Protein AF-A0A948B976-F1 (afdb_monomer_lite)

Foldseek 3Di:
DEAAQDPVSLVVVLVVLLVCLVPPQADEYELANHFAFQDADPVVRDTDRGSVVSVVVSQVSNCVSVVHDDSQQRYEYE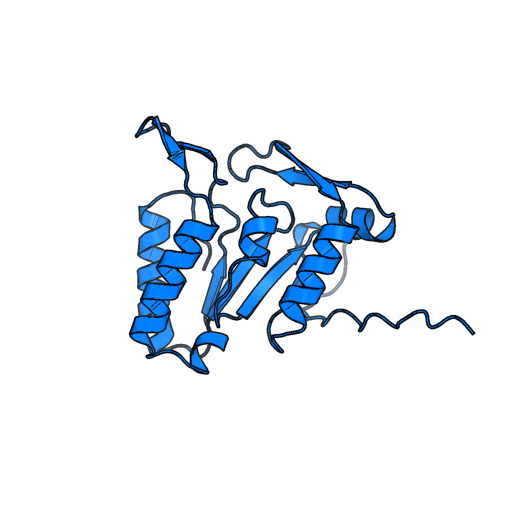YELLAPCLVVVLVDDGNYAYEYEYEPQLVVQLVVQHKDFRAGSVPRDGPDIDGSVVSVVSQLVSPVVDPRHAYWYDPVHDDPDDDDDDDDGDGDHPDPPDPPPDD

pLDDT: mean 83.33, std 20.55, range [31.66, 98.19]

Structure (mmCIF, N/CA/C/O backbone):
data_AF-A0A948B976-F1
#
_entry.id   AF-A0A948B976-F1
#
loop_
_atom_site.group_PDB
_atom_site.id
_atom_site.type_symbol
_atom_site.label_atom_id
_atom_site.label_alt_id
_atom_site.label_comp_id
_atom_site.label_asym_id
_atom_site.label_entity_id
_atom_site.label_seq_id
_atom_site.pdbx_PDB_ins_code
_atom_site.Cartn_x
_atom_site.Cartn_y
_atom_site.Cartn_z
_atom_site.occupancy
_atom_site.B_iso_or_equiv
_atom_site.auth_seq_id
_atom_site.auth_comp_id
_atom_site.auth_asym_id
_atom_site.auth_atom_id
_atom_site.pdbx_PDB_model_num
ATOM 1 N N . MET A 1 1 ? 12.956 0.028 3.223 1.00 93.88 1 MET A N 1
ATOM 2 C CA . MET A 1 1 ? 12.738 1.009 4.305 1.00 93.88 1 MET A CA 1
ATOM 3 C C . MET A 1 1 ? 11.330 0.803 4.827 1.00 93.88 1 MET A C 1
ATOM 5 O O . MET A 1 1 ? 10.423 0.729 4.011 1.00 93.88 1 MET A O 1
ATOM 9 N N . ILE A 1 2 ? 11.155 0.650 6.138 1.00 94.38 2 ILE A N 1
ATOM 10 C CA . ILE A 1 2 ? 9.832 0.492 6.760 1.00 94.38 2 ILE A CA 1
ATOM 11 C C . ILE A 1 2 ? 9.479 1.818 7.423 1.00 94.38 2 ILE A C 1
ATOM 13 O O . ILE A 1 2 ? 10.319 2.387 8.122 1.00 94.38 2 ILE A O 1
ATOM 17 N N . ILE A 1 3 ? 8.266 2.306 7.175 1.00 95.81 3 ILE A N 1
ATOM 18 C CA . ILE A 1 3 ? 7.754 3.534 7.777 1.00 95.81 3 ILE A CA 1
ATOM 19 C C . ILE A 1 3 ? 7.014 3.171 9.067 1.00 95.81 3 ILE A C 1
ATOM 21 O O . ILE A 1 3 ? 6.142 2.311 9.047 1.00 95.81 3 ILE A O 1
ATOM 25 N N . GLU A 1 4 ? 7.330 3.823 10.184 1.00 96.88 4 GLU A N 1
ATOM 26 C CA . GLU A 1 4 ? 6.532 3.733 11.413 1.00 96.88 4 GLU A CA 1
ATOM 27 C C . GLU A 1 4 ? 5.400 4.775 11.400 1.00 96.88 4 GLU A C 1
ATOM 29 O O . GLU A 1 4 ? 5.522 5.828 10.774 1.00 96.88 4 GLU A O 1
ATOM 34 N N . ASP A 1 5 ? 4.311 4.518 12.131 1.00 94.81 5 ASP A N 1
ATOM 35 C CA . ASP A 1 5 ? 3.109 5.372 12.182 1.00 94.81 5 ASP A CA 1
ATOM 36 C C . ASP A 1 5 ? 3.304 6.664 13.006 1.00 94.81 5 ASP A C 1
ATOM 38 O O . ASP A 1 5 ? 2.634 6.925 14.008 1.00 94.81 5 ASP A O 1
ATOM 42 N N . ASN A 1 6 ? 4.277 7.481 12.609 1.00 94.00 6 ASN A N 1
ATOM 43 C CA . ASN A 1 6 ? 4.519 8.817 13.137 1.00 94.00 6 ASN A CA 1
ATOM 44 C C . ASN A 1 6 ? 5.219 9.703 12.091 1.00 94.00 6 ASN A C 1
ATOM 46 O O . ASN A 1 6 ? 5.951 9.222 11.228 1.00 94.00 6 ASN A O 1
ATOM 50 N N . LEU A 1 7 ? 5.009 11.021 12.186 1.00 93.38 7 LEU A N 1
ATOM 51 C CA . LEU A 1 7 ? 5.520 11.979 11.197 1.00 93.38 7 LEU A CA 1
ATOM 52 C C . LEU A 1 7 ? 7.049 11.986 11.092 1.00 93.38 7 LEU A C 1
ATOM 54 O O . LEU A 1 7 ? 7.573 12.155 9.994 1.00 93.38 7 LEU A O 1
ATOM 58 N N . GLU A 1 8 ? 7.764 11.789 12.201 1.00 96.06 8 GLU A N 1
ATOM 59 C CA . GLU A 1 8 ? 9.228 11.759 12.200 1.00 96.06 8 GLU A CA 1
ATOM 60 C C . GLU A 1 8 ? 9.752 10.608 11.332 1.00 96.06 8 GLU A C 1
ATOM 62 O O . GLU A 1 8 ? 10.561 10.831 10.435 1.00 96.06 8 GLU A O 1
ATOM 67 N N . SER A 1 9 ? 9.221 9.397 11.515 1.00 97.19 9 SER A N 1
ATOM 68 C CA . SER A 1 9 ? 9.582 8.233 10.704 1.00 97.19 9 SER A CA 1
ATOM 69 C C . SER A 1 9 ? 9.197 8.401 9.234 1.00 97.19 9 SER A C 1
ATOM 71 O O . SER A 1 9 ? 9.994 8.071 8.353 1.00 97.19 9 SER A O 1
ATOM 73 N N . ILE A 1 10 ? 8.015 8.962 8.959 1.00 96.81 10 ILE A N 1
ATOM 74 C CA . ILE A 1 10 ? 7.538 9.236 7.597 1.00 96.81 10 ILE A CA 1
ATOM 75 C C . ILE A 1 10 ? 8.518 10.158 6.862 1.00 96.81 10 ILE A C 1
ATOM 77 O O . ILE A 1 10 ? 9.027 9.804 5.796 1.00 96.81 10 ILE A O 1
ATOM 81 N N . PHE A 1 11 ? 8.831 11.324 7.430 1.00 97.25 11 PHE A N 1
ATOM 82 C CA . PHE A 1 11 ? 9.677 12.307 6.752 1.00 97.25 11 PHE A CA 1
ATOM 83 C C . PHE A 1 11 ? 11.164 11.939 6.769 1.00 97.25 11 PHE A C 1
ATOM 85 O O . PHE A 1 11 ? 11.865 12.221 5.795 1.00 97.25 11 PHE A O 1
ATOM 92 N N . GLU A 1 12 ? 11.654 11.251 7.803 1.00 97.44 12 GLU A N 1
ATOM 93 C CA . GLU A 1 12 ? 13.023 10.727 7.795 1.00 97.44 12 GLU A CA 1
ATOM 94 C C . GLU A 1 12 ? 13.181 9.618 6.745 1.00 97.44 12 GLU A C 1
ATOM 96 O O . GLU A 1 12 ? 14.207 9.554 6.068 1.00 97.44 12 GLU A O 1
ATOM 101 N N . THR A 1 13 ? 12.158 8.783 6.531 1.00 97.62 13 THR A N 1
ATOM 102 C CA . THR A 1 13 ? 12.168 7.794 5.441 1.00 97.62 13 THR A CA 1
ATOM 103 C C . THR A 1 13 ? 12.153 8.472 4.076 1.00 97.62 13 THR A C 1
ATOM 105 O O . THR A 1 13 ? 12.915 8.068 3.201 1.00 97.62 13 THR A O 1
ATOM 108 N N . LEU A 1 14 ? 11.365 9.538 3.898 1.00 96.44 14 LEU A N 1
ATOM 109 C CA . LEU A 1 14 ? 11.365 10.315 2.655 1.00 96.44 14 LEU A CA 1
ATOM 110 C C . LEU A 1 14 ? 12.748 10.909 2.358 1.00 96.44 14 LEU A C 1
ATOM 112 O O . LEU A 1 14 ? 13.257 10.781 1.246 1.00 96.44 14 LEU A O 1
ATOM 116 N N . LYS A 1 15 ? 13.384 11.517 3.362 1.00 95.12 15 LYS A N 1
ATOM 117 C CA . LYS A 1 15 ? 14.745 12.053 3.251 1.00 95.12 15 LYS A CA 1
ATOM 118 C C . LYS A 1 15 ? 15.754 10.960 2.896 1.00 95.12 15 LYS A C 1
ATOM 120 O O . LYS A 1 15 ? 16.565 11.157 1.995 1.00 95.12 15 LYS A O 1
ATOM 125 N N . LYS A 1 16 ? 15.701 9.808 3.572 1.00 94.69 16 LYS A N 1
ATOM 126 C CA . LYS A 1 16 ? 16.574 8.661 3.273 1.00 94.69 16 LYS A CA 1
ATOM 127 C C . LYS A 1 16 ? 16.370 8.157 1.850 1.00 94.69 16 LYS A C 1
ATOM 129 O O . LYS A 1 16 ? 17.356 7.957 1.156 1.00 94.69 16 LYS A O 1
ATOM 134 N N . ALA A 1 17 ? 15.124 8.019 1.401 1.00 93.81 17 ALA A N 1
ATOM 135 C CA . ALA A 1 17 ? 14.797 7.627 0.033 1.00 93.81 17 ALA A CA 1
ATOM 136 C C . ALA A 1 17 ? 15.347 8.629 -0.996 1.00 93.81 17 ALA A C 1
ATOM 138 O O . ALA A 1 17 ? 15.964 8.225 -1.977 1.00 93.81 17 ALA A O 1
ATOM 139 N N . ALA A 1 18 ? 15.193 9.932 -0.746 1.00 90.75 18 ALA A N 1
ATOM 140 C CA . ALA A 1 18 ? 15.708 10.993 -1.611 1.00 90.75 18 ALA A CA 1
ATOM 141 C C . ALA A 1 18 ? 17.242 10.983 -1.740 1.00 90.75 18 ALA A C 1
ATOM 143 O O . ALA A 1 18 ? 17.769 11.258 -2.817 1.00 90.75 18 ALA A O 1
ATOM 144 N N . ILE A 1 19 ? 17.956 10.681 -0.651 1.00 89.88 19 ILE A N 1
ATOM 145 C CA . ILE A 1 19 ? 19.420 10.549 -0.657 1.00 89.88 19 ILE A CA 1
ATOM 146 C C . ILE A 1 19 ? 19.823 9.250 -1.358 1.00 89.88 19 ILE A C 1
ATOM 148 O O . ILE A 1 19 ? 20.625 9.294 -2.284 1.00 89.88 19 ILE A O 1
ATOM 152 N N . ALA A 1 20 ? 19.220 8.122 -0.974 1.00 88.25 20 ALA A N 1
ATOM 153 C CA . ALA A 1 20 ? 19.529 6.807 -1.526 1.00 88.25 20 ALA A CA 1
ATOM 154 C C . ALA A 1 20 ? 19.320 6.755 -3.042 1.00 88.25 20 ALA A C 1
ATOM 156 O O . ALA A 1 20 ? 20.149 6.195 -3.734 1.00 88.25 20 ALA A O 1
ATOM 157 N N . LEU A 1 21 ? 18.301 7.417 -3.597 1.00 83.00 21 LEU A N 1
ATOM 158 C CA . LEU A 1 21 ? 18.089 7.471 -5.052 1.00 83.00 21 LEU A CA 1
ATOM 159 C C . LEU A 1 21 ? 19.231 8.106 -5.857 1.00 83.00 21 LEU A C 1
ATOM 161 O O . LEU A 1 21 ? 19.257 7.971 -7.081 1.00 83.00 21 LEU A O 1
ATOM 165 N N . ARG A 1 22 ? 20.143 8.838 -5.208 1.00 74.50 22 ARG A N 1
ATOM 166 C CA . ARG A 1 22 ? 21.349 9.363 -5.861 1.00 74.50 22 ARG A CA 1
ATOM 167 C C . ARG A 1 22 ? 22.438 8.305 -6.007 1.00 74.50 22 ARG A C 1
ATOM 169 O O . ARG A 1 22 ? 23.189 8.371 -6.977 1.00 74.50 22 ARG A O 1
ATOM 176 N N . ASP A 1 23 ? 22.489 7.366 -5.066 1.00 73.62 23 ASP A N 1
ATOM 177 C CA . ASP A 1 23 ? 23.618 6.457 -4.859 1.00 73.62 23 ASP A CA 1
ATOM 178 C C . ASP A 1 23 ? 23.257 4.984 -5.133 1.00 73.62 23 ASP A C 1
ATOM 180 O O . ASP A 1 23 ? 24.122 4.189 -5.492 1.00 73.62 23 ASP A O 1
ATOM 184 N N . GLU A 1 24 ? 21.986 4.612 -4.972 1.00 68.62 24 GLU A N 1
ATOM 185 C CA . GLU A 1 24 ? 21.455 3.256 -5.097 1.00 68.62 24 GLU A CA 1
ATOM 186 C C . GLU A 1 24 ? 20.633 3.087 -6.376 1.00 68.62 24 GLU A C 1
ATOM 188 O O . GLU A 1 24 ? 19.814 3.934 -6.743 1.00 68.62 24 GLU A O 1
ATOM 193 N N . ASP A 1 25 ? 20.786 1.924 -7.013 1.00 74.00 25 ASP A N 1
ATOM 194 C CA . ASP A 1 25 ? 20.046 1.594 -8.230 1.00 74.00 25 ASP A CA 1
ATOM 195 C C . ASP A 1 25 ? 18.565 1.310 -7.967 1.00 74.00 25 ASP A C 1
ATOM 197 O O . ASP A 1 25 ? 17.766 1.490 -8.880 1.00 74.00 25 ASP A O 1
ATOM 201 N N . ARG A 1 26 ? 18.172 0.862 -6.763 1.00 87.25 26 ARG A N 1
ATOM 202 C CA . ARG A 1 26 ? 16.777 0.543 -6.407 1.00 87.25 26 ARG A CA 1
ATOM 203 C C . ARG A 1 26 ? 16.506 0.742 -4.924 1.00 87.25 26 ARG A C 1
ATOM 205 O O . ARG A 1 26 ? 17.284 0.292 -4.094 1.00 87.25 26 ARG A O 1
ATOM 212 N N . ILE A 1 27 ? 15.339 1.296 -4.598 1.00 92.44 27 ILE A N 1
ATOM 213 C CA . ILE A 1 27 ? 14.868 1.448 -3.215 1.00 92.44 27 ILE A CA 1
ATOM 214 C C . ILE A 1 27 ? 13.493 0.807 -3.029 1.00 92.44 27 ILE A C 1
ATOM 216 O O . ILE A 1 27 ? 12.692 0.729 -3.955 1.00 92.44 27 ILE A O 1
ATOM 220 N N . SER A 1 28 ? 13.195 0.344 -1.815 1.00 94.81 28 SER A N 1
ATOM 221 C CA . SER A 1 28 ? 11.875 -0.190 -1.448 1.00 94.81 28 SER A CA 1
ATOM 222 C C . SER A 1 28 ? 11.339 0.497 -0.199 1.00 94.81 28 SER A C 1
ATOM 224 O O . SER A 1 28 ? 12.085 0.676 0.768 1.00 94.81 28 SER A O 1
ATOM 226 N N . ILE A 1 29 ? 10.059 0.858 -0.199 1.00 97.19 29 ILE A N 1
ATOM 227 C CA . ILE A 1 29 ? 9.394 1.611 0.867 1.00 97.19 29 ILE A CA 1
ATOM 228 C C . ILE A 1 29 ? 8.103 0.889 1.252 1.00 97.19 29 ILE A C 1
ATOM 230 O O . ILE A 1 29 ? 7.238 0.672 0.410 1.00 97.19 29 ILE A O 1
ATOM 234 N N . ASP A 1 30 ? 7.983 0.512 2.518 1.00 97.75 30 ASP A N 1
ATOM 235 C CA . ASP A 1 30 ? 6.835 -0.217 3.052 1.00 97.75 30 ASP A CA 1
ATOM 236 C C . ASP A 1 30 ? 5.935 0.711 3.877 1.00 97.75 30 ASP A C 1
ATOM 238 O O . ASP A 1 30 ? 6.374 1.300 4.870 1.00 97.75 30 ASP A O 1
ATOM 242 N N . PHE A 1 31 ? 4.680 0.829 3.438 1.00 98.06 31 PHE A N 1
ATOM 243 C CA . PHE A 1 31 ? 3.644 1.678 4.028 1.00 98.06 31 PHE A CA 1
ATOM 244 C C . PHE A 1 31 ? 2.715 0.911 4.984 1.00 98.06 31 PHE A C 1
ATOM 246 O O . PHE A 1 31 ? 1.824 1.511 5.578 1.00 98.06 31 PHE A O 1
ATOM 253 N N . SER A 1 32 ? 2.915 -0.397 5.171 1.00 97.50 32 SER A N 1
ATOM 254 C CA . SER A 1 32 ? 1.954 -1.301 5.829 1.00 97.50 32 SER A CA 1
ATOM 255 C C . SER A 1 32 ? 1.689 -1.024 7.307 1.00 97.50 32 SER A C 1
ATOM 257 O O . SER A 1 32 ? 0.722 -1.548 7.853 1.00 97.50 32 SER A O 1
ATOM 259 N N . LYS A 1 33 ? 2.549 -0.252 7.977 1.00 96.88 33 LYS A N 1
ATOM 260 C CA . LYS A 1 33 ? 2.355 0.128 9.382 1.00 96.88 33 LYS A CA 1
ATOM 261 C C . LYS A 1 33 ? 1.579 1.428 9.559 1.00 96.88 33 LYS A C 1
ATOM 263 O O . LYS A 1 33 ? 1.190 1.729 10.684 1.00 96.88 33 LYS A O 1
ATOM 268 N N . LEU A 1 34 ? 1.407 2.216 8.499 1.00 96.75 34 LEU A N 1
ATOM 269 C CA . LEU A 1 34 ? 0.694 3.482 8.599 1.00 96.75 34 LEU A CA 1
ATOM 270 C C . LEU A 1 34 ? -0.767 3.230 8.927 1.00 96.75 34 LEU A C 1
ATOM 272 O O . LEU A 1 34 ? -1.373 2.306 8.407 1.00 96.75 34 LEU A O 1
ATOM 276 N N . ARG A 1 35 ? -1.344 4.062 9.787 1.00 95.94 35 ARG A N 1
ATOM 277 C CA . ARG A 1 35 ? -2.764 3.940 10.114 1.00 95.94 35 ARG A CA 1
ATOM 278 C C . ARG A 1 35 ? -3.654 4.132 8.883 1.00 95.94 35 ARG A C 1
ATOM 280 O O . ARG A 1 35 ? -3.319 4.953 8.020 1.00 95.94 35 ARG A O 1
ATOM 287 N N . PRO A 1 36 ? -4.811 3.456 8.830 1.00 95.56 36 PRO A N 1
ATOM 288 C CA . PRO A 1 36 ? -5.717 3.569 7.704 1.00 95.56 36 PRO A CA 1
ATOM 289 C C . PRO A 1 36 ? -6.417 4.926 7.669 1.00 95.56 36 PRO A C 1
ATOM 291 O O . PRO A 1 36 ? -6.479 5.672 8.657 1.00 95.56 36 PRO A O 1
ATOM 294 N N . ARG A 1 37 ? -6.989 5.245 6.512 1.00 92.62 37 ARG A N 1
ATOM 295 C CA . ARG A 1 37 ? -7.791 6.452 6.336 1.00 92.62 37 ARG A CA 1
ATOM 296 C C . ARG A 1 37 ? -8.993 6.446 7.284 1.00 92.62 37 ARG A C 1
ATOM 298 O O . ARG A 1 37 ? -9.691 5.449 7.433 1.00 92.62 37 ARG A O 1
ATOM 305 N N . GLY A 1 38 ? -9.261 7.591 7.908 1.00 87.56 38 GLY A N 1
ATOM 306 C CA . GLY A 1 38 ? -10.366 7.753 8.855 1.00 87.56 38 GLY A CA 1
ATOM 307 C C . GLY A 1 38 ? -10.030 7.410 10.309 1.00 87.56 38 GLY A C 1
ATOM 308 O O . GLY A 1 38 ? -10.798 7.807 11.184 1.00 87.56 38 GLY A O 1
ATOM 309 N N . ASP A 1 39 ? -8.888 6.770 10.593 1.00 86.94 39 ASP A N 1
ATOM 310 C CA . ASP A 1 39 ? -8.448 6.525 11.974 1.00 86.94 39 ASP A CA 1
ATOM 311 C C . ASP A 1 39 ? -8.200 7.845 12.727 1.00 86.94 39 ASP A C 1
ATOM 313 O O . ASP A 1 39 ? -7.688 8.817 12.167 1.00 86.94 39 ASP A O 1
ATOM 317 N N . ILE A 1 40 ? -8.552 7.912 14.010 1.00 84.56 40 ILE A N 1
ATOM 318 C CA . ILE A 1 40 ? -8.485 9.158 14.779 1.00 84.56 40 ILE A CA 1
ATOM 319 C C . ILE A 1 40 ? -7.056 9.420 15.263 1.00 84.56 40 ILE A C 1
ATOM 321 O O . ILE A 1 40 ? -6.440 8.638 15.995 1.00 84.56 40 ILE A O 1
ATOM 325 N N . ILE A 1 41 ? -6.526 10.592 14.908 1.00 81.56 41 ILE A N 1
ATOM 326 C CA . ILE A 1 41 ? -5.246 11.071 15.424 1.00 81.56 41 ILE A CA 1
ATOM 327 C C . ILE A 1 41 ? -5.485 11.767 16.764 1.00 81.56 41 ILE A C 1
ATOM 329 O O . ILE A 1 41 ? -5.969 12.896 16.809 1.00 81.56 41 ILE A O 1
ATOM 333 N N . SER A 1 42 ? -5.108 11.107 17.860 1.00 79.75 42 SER A N 1
ATOM 334 C CA . SER A 1 42 ? -5.364 11.563 19.235 1.00 79.75 42 SER A CA 1
ATOM 335 C C . SER A 1 42 ? -4.858 12.978 19.543 1.00 79.75 42 SER A C 1
ATOM 337 O O . SER A 1 42 ? -5.506 13.703 20.294 1.00 79.75 42 SER A O 1
ATOM 339 N N . SER A 1 43 ? -3.734 13.394 18.952 1.00 75.88 43 SER A N 1
ATOM 340 C CA . SER A 1 43 ? -3.121 14.708 19.196 1.00 75.88 43 SER A CA 1
ATOM 341 C C . SER A 1 43 ? -3.867 15.876 18.549 1.00 75.88 43 SER A C 1
ATOM 343 O O . SER A 1 43 ? -3.854 16.977 19.093 1.00 75.88 43 SER A O 1
ATOM 345 N N . VAL A 1 44 ? -4.514 15.655 17.401 1.00 80.75 44 VAL A N 1
ATOM 346 C CA . VAL A 1 44 ? -5.195 16.709 16.623 1.00 80.75 44 VAL A CA 1
ATOM 347 C C . VAL A 1 44 ? -6.704 16.497 16.502 1.00 80.75 44 VAL A C 1
ATOM 349 O O . VAL A 1 44 ? -7.385 17.358 15.952 1.00 80.75 44 VAL A O 1
ATOM 352 N N . GLN A 1 45 ? -7.220 15.369 17.003 1.00 84.94 45 GLN A N 1
ATOM 353 C CA . GLN A 1 45 ? -8.634 14.973 16.969 1.00 84.94 45 GLN A CA 1
ATOM 354 C C . GLN A 1 45 ? -9.241 15.047 15.558 1.00 84.94 45 GLN A C 1
ATOM 356 O O . GLN A 1 45 ? -10.386 15.451 15.363 1.00 84.94 45 GLN A O 1
ATOM 361 N N . LYS A 1 46 ? -8.444 14.676 14.551 1.00 82.44 46 LYS A N 1
ATOM 362 C CA . LYS A 1 46 ? -8.834 14.653 13.137 1.00 82.44 46 LYS A CA 1
ATOM 363 C C . LYS A 1 46 ? -8.615 13.264 12.539 1.00 82.44 46 LYS A C 1
ATOM 365 O O . LYS A 1 46 ? -7.705 12.561 12.989 1.00 82.44 46 LYS A O 1
ATOM 370 N N . PRO A 1 47 ? -9.414 12.887 11.526 1.00 83.75 47 PRO A N 1
ATOM 371 C CA . PRO A 1 47 ? -9.222 11.637 10.811 1.00 83.75 47 PRO A CA 1
ATOM 372 C C . PRO A 1 47 ? -7.907 11.658 10.030 1.00 83.75 47 PRO A C 1
ATOM 374 O O . PRO A 1 47 ? -7.560 12.641 9.363 1.00 83.75 47 PRO A O 1
ATOM 377 N N . ALA A 1 48 ? -7.187 10.548 10.104 1.00 88.88 48 ALA A N 1
ATOM 378 C CA . ALA A 1 48 ? -6.003 10.287 9.317 1.00 88.88 48 ALA A CA 1
ATOM 379 C C . ALA A 1 48 ? -6.352 10.198 7.832 1.00 88.88 48 ALA A C 1
ATOM 381 O O . ALA A 1 48 ? -7.449 9.785 7.449 1.00 88.88 48 ALA A O 1
ATOM 382 N N . GLN A 1 49 ? -5.398 10.586 6.992 1.00 90.19 49 GLN A N 1
ATOM 383 C CA . GLN A 1 49 ? -5.558 10.537 5.539 1.00 90.19 49 GLN A CA 1
ATOM 384 C C . GLN A 1 49 ? -5.217 9.158 4.948 1.00 90.19 49 GLN A C 1
ATOM 386 O O . GLN A 1 49 ? -5.506 8.925 3.781 1.00 90.19 49 GLN A O 1
ATOM 391 N N . GLY A 1 50 ? -4.663 8.245 5.754 1.00 93.69 50 GLY A N 1
ATOM 392 C CA . GLY A 1 50 ? -4.308 6.888 5.338 1.00 93.69 50 GLY A CA 1
ATOM 393 C C . GLY A 1 50 ? -2.927 6.771 4.697 1.00 93.69 50 GLY A C 1
ATOM 394 O O . GLY A 1 50 ? -2.224 7.764 4.480 1.00 93.69 50 GLY A O 1
ATOM 395 N N . ALA A 1 51 ? -2.545 5.539 4.376 1.00 96.12 51 ALA A N 1
ATOM 396 C CA . ALA A 1 51 ? -1.262 5.201 3.769 1.00 96.12 51 ALA A CA 1
ATOM 397 C C . ALA A 1 51 ? -1.090 5.833 2.376 1.00 96.12 51 ALA A C 1
ATOM 399 O O . ALA A 1 51 ? -0.004 6.303 2.031 1.00 96.12 51 ALA A O 1
ATOM 400 N N . VAL A 1 52 ? -2.170 5.897 1.587 1.00 96.31 52 VAL A N 1
ATOM 401 C CA . VAL A 1 52 ? -2.132 6.387 0.197 1.00 96.31 52 VAL A CA 1
ATOM 402 C C . VAL A 1 52 ? -1.822 7.881 0.117 1.00 96.31 52 VAL A C 1
ATOM 404 O O . VAL A 1 52 ? -1.091 8.301 -0.776 1.00 96.31 52 VAL A O 1
ATOM 407 N N . ALA A 1 53 ? -2.274 8.683 1.083 1.00 95.81 53 ALA A N 1
ATOM 408 C CA . ALA A 1 53 ? -1.945 10.107 1.126 1.00 95.81 53 ALA A CA 1
ATOM 409 C C . ALA A 1 53 ? -0.436 10.350 1.304 1.00 95.81 53 ALA A C 1
ATOM 411 O O . ALA A 1 53 ? 0.144 11.232 0.671 1.00 95.81 53 ALA A O 1
ATOM 412 N N . PHE A 1 54 ? 0.232 9.543 2.134 1.00 96.62 54 PHE A N 1
ATOM 413 C CA . PHE A 1 54 ? 1.686 9.618 2.271 1.00 96.62 54 PHE A CA 1
ATOM 414 C C . PHE A 1 54 ? 2.402 9.035 1.060 1.00 96.62 54 PHE A C 1
ATOM 416 O O . PHE A 1 54 ? 3.419 9.586 0.643 1.00 96.62 54 PHE A O 1
ATOM 423 N N . TYR A 1 55 ? 1.861 7.981 0.449 1.00 96.94 55 TYR A N 1
ATOM 424 C CA . TYR A 1 55 ? 2.379 7.496 -0.823 1.00 96.94 55 TYR A CA 1
ATOM 425 C C . TYR A 1 55 ? 2.347 8.604 -1.891 1.00 96.94 55 TYR A C 1
ATOM 427 O O . TYR A 1 55 ? 3.350 8.834 -2.563 1.00 96.94 55 TYR A O 1
ATOM 435 N N . GLU A 1 56 ? 1.269 9.379 -1.986 1.00 96.50 56 GLU A N 1
ATOM 436 C CA . GLU A 1 56 ? 1.190 10.505 -2.916 1.00 96.50 56 GLU A CA 1
ATOM 437 C C . GLU A 1 56 ? 2.272 11.568 -2.665 1.00 96.50 56 GLU A C 1
ATOM 439 O O . GLU A 1 56 ? 2.916 12.024 -3.613 1.00 96.50 56 GLU A O 1
ATOM 444 N N . ILE A 1 57 ? 2.540 11.911 -1.400 1.00 96.69 57 ILE A N 1
ATOM 445 C CA . ILE A 1 57 ? 3.626 12.835 -1.030 1.00 96.69 57 ILE A CA 1
ATOM 446 C C . ILE A 1 57 ? 4.985 12.291 -1.491 1.00 96.69 57 ILE A C 1
ATOM 448 O O . ILE A 1 57 ? 5.781 13.026 -2.080 1.00 96.69 57 ILE A O 1
ATOM 452 N N . PHE A 1 58 ? 5.253 11.005 -1.247 1.00 96.44 58 PHE A N 1
ATOM 453 C CA . PHE A 1 58 ? 6.489 10.353 -1.681 1.00 96.44 58 PHE A CA 1
ATOM 454 C C . PHE A 1 58 ? 6.611 10.335 -3.202 1.00 96.44 58 PHE A C 1
ATOM 456 O O . PHE A 1 58 ? 7.678 10.645 -3.725 1.00 96.44 58 PHE A O 1
ATOM 463 N N . ASN A 1 59 ? 5.525 10.014 -3.906 1.00 94.94 59 ASN A N 1
ATOM 464 C CA . ASN A 1 59 ? 5.484 10.013 -5.360 1.00 94.94 59 ASN A CA 1
ATOM 465 C C . ASN A 1 59 ? 5.875 11.391 -5.906 1.00 94.94 59 ASN A C 1
ATOM 467 O O . ASN A 1 59 ? 6.864 11.505 -6.618 1.00 94.94 59 ASN A O 1
ATOM 471 N N . GLN A 1 60 ? 5.197 12.457 -5.476 1.00 94.44 60 GLN A N 1
ATOM 472 C CA . GLN A 1 60 ? 5.492 13.814 -5.945 1.00 94.44 60 GLN A CA 1
ATOM 473 C C . GLN A 1 60 ? 6.936 14.246 -5.644 1.00 94.44 60 GLN A C 1
ATOM 475 O O . GLN A 1 60 ? 7.626 14.774 -6.519 1.00 94.44 60 GLN A O 1
ATOM 480 N N . ALA A 1 61 ? 7.410 14.008 -4.419 1.00 94.00 61 ALA A N 1
ATOM 481 C CA . ALA A 1 61 ? 8.739 14.431 -3.995 1.00 94.00 61 ALA A CA 1
ATOM 482 C C . ALA A 1 61 ? 9.857 13.681 -4.737 1.00 94.00 61 ALA A C 1
ATOM 484 O O . ALA A 1 61 ? 10.776 14.307 -5.266 1.00 94.00 61 ALA A O 1
ATOM 485 N N . LEU A 1 62 ? 9.787 12.349 -4.793 1.00 93.00 62 LEU A N 1
ATOM 486 C CA . LEU A 1 62 ? 10.843 11.537 -5.396 1.00 93.00 62 LEU A CA 1
ATOM 487 C C . LEU A 1 62 ? 10.834 11.652 -6.924 1.00 93.00 62 LEU A C 1
ATOM 489 O O . LEU A 1 62 ? 11.903 11.818 -7.508 1.00 93.00 62 LEU A O 1
AT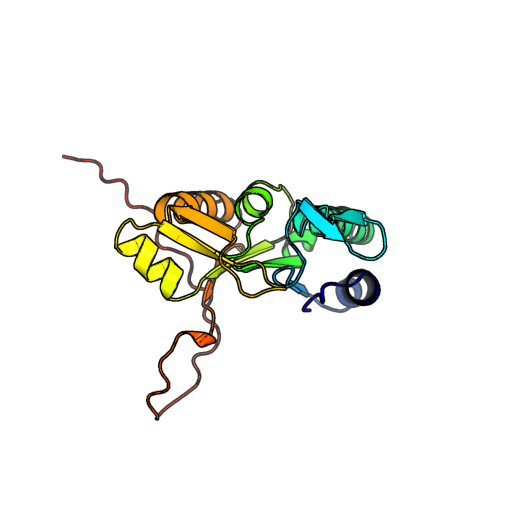OM 493 N N . SER A 1 63 ? 9.658 11.673 -7.564 1.00 91.19 63 SER A N 1
ATOM 494 C CA . SER A 1 63 ? 9.532 11.933 -9.005 1.00 91.19 63 SER A CA 1
ATOM 495 C C . SER A 1 63 ? 10.133 13.281 -9.398 1.00 91.19 63 SER A C 1
ATOM 497 O O . SER A 1 63 ? 10.872 13.366 -10.381 1.00 91.19 63 SER A O 1
ATOM 499 N N . GLY A 1 64 ? 9.884 14.328 -8.602 1.00 89.38 64 GLY A N 1
ATOM 500 C CA . GLY A 1 64 ? 10.462 15.655 -8.818 1.00 89.38 64 GLY A CA 1
ATOM 501 C C . GLY A 1 64 ? 11.991 15.683 -8.715 1.00 89.38 64 GLY A C 1
ATOM 502 O O . GLY A 1 64 ? 12.637 16.431 -9.445 1.00 89.38 64 GLY A O 1
ATOM 503 N N . LEU A 1 65 ? 12.585 14.844 -7.859 1.00 87.25 65 LEU A N 1
ATOM 504 C CA . LEU A 1 65 ? 14.041 14.752 -7.703 1.00 87.25 65 LEU A CA 1
ATOM 505 C C . LEU A 1 65 ? 14.730 14.057 -8.879 1.00 87.25 65 LEU A C 1
ATOM 507 O O . LEU A 1 65 ? 15.820 14.470 -9.272 1.00 87.25 65 LEU A O 1
ATOM 511 N N . ILE A 1 66 ? 14.119 13.007 -9.429 1.00 83.25 66 ILE A N 1
ATOM 512 C CA . ILE A 1 66 ? 14.708 12.222 -10.526 1.00 83.25 66 ILE A CA 1
ATOM 513 C C . ILE A 1 66 ? 14.293 12.714 -11.917 1.00 83.25 66 ILE A C 1
ATOM 515 O O . ILE A 1 66 ? 14.810 12.209 -12.912 1.00 83.25 66 ILE A O 1
ATOM 519 N N . GLY A 1 67 ? 13.401 13.709 -11.989 1.00 73.69 67 GLY A N 1
ATOM 520 C CA . GLY A 1 67 ? 12.902 14.282 -13.242 1.00 73.69 67 GLY A CA 1
ATOM 521 C C . GLY A 1 67 ? 11.869 13.409 -13.965 1.00 73.69 67 GLY A C 1
ATOM 522 O O . GLY A 1 67 ? 11.640 13.608 -15.156 1.00 73.69 67 GLY A O 1
ATOM 523 N N . GLY A 1 68 ? 11.254 12.457 -13.256 1.00 70.56 68 GLY A N 1
ATOM 524 C CA . GLY A 1 68 ? 10.324 11.466 -13.804 1.00 70.56 68 GLY A CA 1
ATOM 525 C C . GLY A 1 68 ? 10.965 10.418 -14.729 1.00 70.56 68 GLY A C 1
ATOM 526 O O . GLY A 1 68 ? 12.173 10.406 -14.968 1.00 70.56 68 GLY A O 1
ATOM 527 N N . GLY A 1 69 ? 10.146 9.513 -15.271 1.00 71.12 69 GLY A N 1
ATOM 528 C CA . GLY A 1 69 ? 10.552 8.583 -16.331 1.00 71.12 69 GLY A CA 1
ATOM 529 C C . GLY A 1 69 ? 10.999 7.208 -15.826 1.00 71.12 69 GLY A C 1
ATOM 530 O O . GLY A 1 69 ? 10.556 6.729 -14.790 1.00 71.12 69 GLY A O 1
ATOM 531 N N . THR A 1 70 ? 11.868 6.517 -16.569 1.00 72.44 70 THR A N 1
ATOM 532 C CA . THR A 1 70 ? 12.166 5.087 -16.328 1.00 72.44 70 THR A CA 1
ATOM 533 C C . THR A 1 70 ? 12.799 4.789 -14.969 1.00 72.44 70 THR A C 1
ATOM 535 O O . THR A 1 70 ? 12.599 3.694 -14.450 1.00 72.44 70 THR A O 1
ATOM 538 N N . LYS A 1 71 ? 13.498 5.756 -14.357 1.00 79.06 71 LYS A N 1
ATOM 539 C CA . LYS A 1 71 ? 14.076 5.615 -13.009 1.00 79.06 71 LYS A CA 1
ATOM 540 C C . LYS A 1 71 ? 13.022 5.481 -11.906 1.00 79.06 71 LYS A C 1
ATOM 542 O O . LYS A 1 71 ? 13.337 4.962 -10.844 1.00 79.06 71 LYS A O 1
ATOM 547 N N . GLU A 1 72 ? 11.778 5.894 -12.145 1.00 83.31 72 GLU A N 1
ATOM 548 C CA . GLU A 1 72 ? 10.681 5.732 -11.180 1.00 83.31 72 GLU A CA 1
ATOM 549 C C . GLU A 1 72 ? 10.391 4.254 -10.884 1.00 83.31 72 GLU A C 1
ATOM 551 O O . GLU A 1 72 ? 10.051 3.914 -9.753 1.00 83.31 72 GLU A O 1
ATOM 556 N N . LYS A 1 73 ? 10.640 3.355 -11.848 1.00 80.62 73 LYS A N 1
ATOM 557 C CA . LYS A 1 73 ? 10.472 1.901 -11.677 1.00 80.62 73 LYS A CA 1
ATOM 558 C C . LYS A 1 73 ? 11.427 1.299 -10.640 1.00 80.62 73 LYS A C 1
ATOM 560 O O . LYS A 1 73 ? 11.121 0.277 -10.029 1.00 80.62 73 LYS A O 1
ATOM 565 N N . ASN A 1 74 ? 12.547 1.970 -10.376 1.00 87.12 74 ASN A N 1
ATOM 566 C CA . ASN A 1 74 ? 13.507 1.557 -9.357 1.00 87.12 74 ASN A CA 1
ATOM 567 C C . ASN A 1 74 ? 13.020 1.836 -7.930 1.00 87.12 74 ASN A C 1
ATOM 569 O O . ASN A 1 74 ? 13.601 1.329 -6.969 1.00 87.12 74 ASN A O 1
ATOM 573 N N . ILE A 1 75 ? 11.951 2.621 -7.780 1.00 93.12 75 ILE A N 1
ATOM 574 C CA . ILE A 1 75 ? 11.280 2.839 -6.506 1.00 93.12 75 ILE A CA 1
ATOM 575 C C . ILE A 1 75 ? 10.175 1.801 -6.391 1.00 93.12 75 ILE A C 1
ATOM 577 O O . ILE A 1 75 ? 9.236 1.778 -7.179 1.00 93.12 75 ILE A O 1
ATOM 581 N N . THR A 1 76 ? 10.292 0.932 -5.398 1.00 94.81 76 THR A N 1
ATOM 582 C CA . THR A 1 76 ? 9.269 -0.053 -5.061 1.00 94.81 76 THR A CA 1
ATOM 583 C C . THR A 1 76 ? 8.482 0.410 -3.844 1.00 94.81 76 THR A C 1
ATOM 585 O O . THR A 1 76 ? 9.070 0.787 -2.831 1.00 94.81 76 THR A O 1
ATOM 588 N N . VAL A 1 77 ? 7.158 0.343 -3.914 1.00 96.50 77 VAL A N 1
ATOM 589 C CA . VAL A 1 77 ? 6.271 0.566 -2.770 1.00 96.50 77 VAL A CA 1
ATOM 590 C C . VAL A 1 77 ? 5.572 -0.720 -2.377 1.00 96.50 77 VAL A C 1
ATOM 592 O O . VAL A 1 77 ? 5.205 -1.520 -3.238 1.00 96.50 77 VAL A O 1
ATOM 595 N N . ILE A 1 78 ? 5.411 -0.923 -1.074 1.00 97.56 78 ILE A N 1
ATOM 596 C CA . ILE A 1 78 ? 4.875 -2.155 -0.505 1.00 97.56 78 ILE A CA 1
ATOM 597 C C . ILE A 1 78 ? 3.690 -1.829 0.399 1.00 97.56 78 ILE A C 1
ATOM 599 O O . ILE A 1 78 ? 3.749 -0.880 1.188 1.00 97.56 78 ILE A O 1
ATOM 603 N N . LEU A 1 79 ? 2.631 -2.631 0.280 1.00 97.81 79 LEU A N 1
ATOM 604 C CA . LEU A 1 79 ? 1.518 -2.661 1.223 1.00 97.81 79 LEU A CA 1
ATOM 605 C C . LEU A 1 79 ? 1.063 -4.107 1.463 1.00 97.81 79 LEU A C 1
ATOM 607 O O . LEU A 1 79 ? 0.930 -4.888 0.516 1.00 97.81 79 LEU A O 1
ATOM 611 N N . LYS A 1 80 ? 0.784 -4.458 2.718 1.00 97.88 80 LYS A N 1
ATOM 612 C CA . LYS A 1 80 ? 0.146 -5.729 3.077 1.00 97.88 80 LYS A CA 1
ATOM 613 C C . LYS A 1 80 ? -1.285 -5.805 2.553 1.00 97.88 80 LYS A C 1
ATOM 615 O O . LYS A 1 80 ? -2.053 -4.850 2.643 1.00 97.88 80 LYS A O 1
ATOM 620 N N . VAL A 1 81 ? -1.674 -6.980 2.064 1.00 98.00 81 VAL A N 1
ATOM 621 C CA . VAL A 1 81 ? -2.996 -7.231 1.469 1.00 98.00 81 VAL A CA 1
ATOM 622 C C . VAL A 1 81 ? -4.151 -7.048 2.457 1.00 98.00 81 VAL A C 1
ATOM 624 O O . VAL A 1 81 ? -5.261 -6.706 2.058 1.00 98.00 81 VAL A O 1
ATOM 627 N N . ASN A 1 82 ? -3.898 -7.257 3.750 1.00 97.38 82 ASN A N 1
ATOM 628 C CA . ASN A 1 82 ? -4.860 -7.058 4.835 1.00 97.38 82 ASN A CA 1
ATOM 629 C C . ASN A 1 82 ? -4.876 -5.630 5.385 1.00 97.38 82 ASN A C 1
ATOM 631 O O . ASN A 1 82 ? -5.607 -5.363 6.333 1.00 97.38 82 ASN A O 1
ATOM 635 N N . HIS A 1 83 ? -4.121 -4.702 4.802 1.00 98.12 83 HIS A N 1
ATOM 636 C CA . HIS A 1 83 ? -4.209 -3.305 5.191 1.00 98.12 83 HIS A CA 1
ATOM 637 C C . HIS A 1 83 ? -5.570 -2.707 4.769 1.00 98.12 83 HIS A C 1
ATOM 639 O O . HIS A 1 83 ? -6.000 -2.943 3.636 1.00 98.12 83 HIS A O 1
ATOM 645 N N . PRO A 1 84 ? -6.256 -1.895 5.600 1.00 98.00 84 PRO A N 1
ATOM 646 C CA . PRO A 1 84 ? -7.590 -1.391 5.257 1.00 98.00 84 PRO A CA 1
ATOM 647 C C . PRO A 1 84 ? -7.618 -0.481 4.018 1.00 98.00 84 PRO A C 1
ATOM 649 O O . PRO A 1 84 ? -8.602 -0.473 3.283 1.00 98.00 84 PRO A O 1
ATOM 652 N N . ASP A 1 85 ? -6.512 0.210 3.731 1.00 98.12 85 ASP A N 1
ATOM 653 C CA . ASP A 1 85 ? -6.375 1.070 2.544 1.00 98.12 85 ASP A CA 1
ATOM 654 C C . ASP A 1 85 ? -6.009 0.297 1.252 1.00 98.12 85 ASP A C 1
ATOM 656 O O . ASP A 1 85 ? -5.688 0.917 0.239 1.00 98.12 85 ASP A O 1
ATOM 660 N N . ILE A 1 86 ? -6.036 -1.045 1.245 1.00 97.94 86 ILE A N 1
ATOM 661 C CA . ILE A 1 86 ? -5.588 -1.873 0.105 1.00 97.94 86 ILE A CA 1
ATOM 662 C C . ILE A 1 86 ? -6.278 -1.520 -1.219 1.00 97.94 86 ILE A C 1
ATOM 664 O O . ILE A 1 86 ? -5.623 -1.437 -2.257 1.00 97.94 86 ILE A O 1
ATOM 668 N N . LEU A 1 87 ? -7.588 -1.260 -1.202 1.00 97.12 87 LEU A N 1
ATOM 669 C CA . LEU A 1 87 ? -8.330 -0.905 -2.415 1.00 97.12 87 LEU A CA 1
ATOM 670 C C . LEU A 1 87 ? -7.907 0.466 -2.961 1.00 97.12 87 LEU A C 1
ATOM 672 O O . LEU A 1 87 ? -7.718 0.619 -4.168 1.00 97.12 87 LEU A O 1
ATOM 676 N N . GLU A 1 88 ? -7.721 1.448 -2.075 1.00 96.75 88 GLU A N 1
ATOM 677 C CA . GLU A 1 88 ? -7.264 2.788 -2.452 1.00 96.75 88 GLU A CA 1
ATOM 678 C C . GLU A 1 88 ? -5.835 2.716 -3.011 1.00 96.75 88 GLU A C 1
ATOM 680 O O . GLU A 1 88 ? -5.553 3.280 -4.070 1.00 96.75 88 GLU A O 1
ATOM 685 N N . PHE A 1 89 ? -4.968 1.923 -2.378 1.00 96.75 89 PHE A N 1
ATOM 686 C CA . PHE A 1 89 ? -3.586 1.714 -2.803 1.00 96.75 89 PHE A CA 1
ATOM 687 C C . PHE A 1 89 ? -3.482 1.081 -4.195 1.00 96.75 89 PHE A C 1
ATOM 689 O O . PHE A 1 89 ? -2.723 1.559 -5.038 1.00 96.75 89 PHE A O 1
ATOM 696 N N . LEU A 1 90 ? -4.289 0.053 -4.483 1.00 95.00 90 LEU A N 1
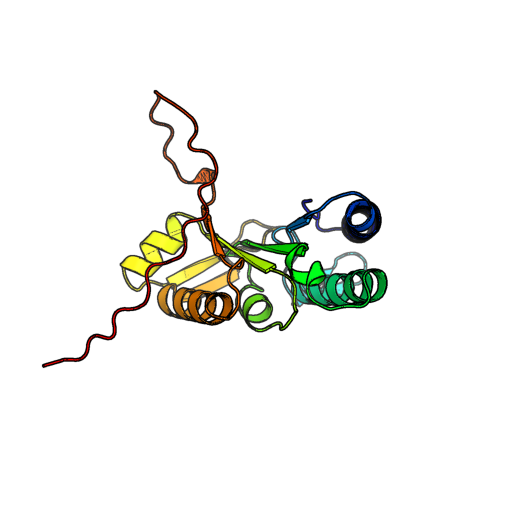ATOM 697 C CA . LEU A 1 90 ? -4.335 -0.572 -5.810 1.00 95.00 90 LEU A CA 1
ATOM 698 C C . LEU A 1 90 ? -4.821 0.411 -6.886 1.00 95.00 90 LEU A C 1
ATOM 700 O O . LEU A 1 90 ? -4.287 0.432 -8.000 1.00 95.00 90 LEU A O 1
ATOM 704 N N . SER A 1 91 ? -5.780 1.275 -6.542 1.00 94.06 91 SER A N 1
ATOM 705 C CA . SER A 1 91 ? -6.326 2.275 -7.464 1.00 94.06 91 SER A CA 1
ATOM 706 C C . SER A 1 91 ? -5.371 3.441 -7.764 1.00 94.06 91 SER A C 1
ATOM 708 O O . SER A 1 91 ? -5.456 4.040 -8.840 1.00 94.06 91 SER A O 1
ATOM 710 N N . TYR A 1 92 ? -4.438 3.750 -6.854 1.00 94.38 92 TYR A N 1
ATOM 711 C CA . TYR A 1 92 ? -3.539 4.897 -6.982 1.00 94.38 92 TYR A CA 1
ATOM 712 C C . TYR A 1 92 ? -2.530 4.710 -8.119 1.00 94.38 92 TYR A C 1
ATOM 714 O O . TYR A 1 92 ? -1.778 3.737 -8.145 1.00 94.38 92 TYR A O 1
ATOM 722 N N . LYS A 1 93 ? -2.486 5.640 -9.075 1.00 90.38 93 LYS A N 1
ATOM 723 C CA . LYS A 1 93 ? -1.601 5.551 -10.245 1.00 90.38 93 LYS A CA 1
ATOM 724 C C . LYS A 1 93 ? -0.285 6.281 -9.995 1.00 90.38 93 LYS A C 1
ATOM 726 O O . LYS A 1 93 ? -0.278 7.473 -9.714 1.00 90.38 93 LYS A O 1
ATOM 731 N N . SER A 1 94 ? 0.816 5.567 -10.182 1.00 89.50 94 SER A N 1
ATOM 732 C CA . SER A 1 94 ? 2.180 6.089 -10.145 1.00 89.50 94 SER A CA 1
ATOM 733 C C . SER A 1 94 ? 3.046 5.301 -11.132 1.00 89.50 94 SER A C 1
ATOM 735 O O . SER A 1 94 ? 2.626 4.258 -11.638 1.00 89.50 94 SER A O 1
ATOM 737 N N . ASN A 1 95 ? 4.267 5.779 -11.363 1.00 89.44 95 ASN A N 1
ATOM 738 C CA . ASN A 1 95 ? 5.277 5.051 -12.132 1.00 89.44 95 ASN A CA 1
ATOM 739 C C . ASN A 1 95 ? 6.202 4.200 -11.246 1.00 89.44 95 ASN A C 1
ATOM 741 O O . ASN A 1 95 ? 7.159 3.611 -11.749 1.00 89.44 95 ASN A O 1
ATOM 745 N N . PHE A 1 96 ? 5.939 4.146 -9.936 1.00 92.81 96 PHE A N 1
ATOM 746 C CA . PHE A 1 96 ? 6.696 3.302 -9.018 1.00 92.81 96 PHE A CA 1
ATOM 747 C C . PHE A 1 96 ? 6.262 1.852 -9.180 1.00 92.81 96 PHE A C 1
ATOM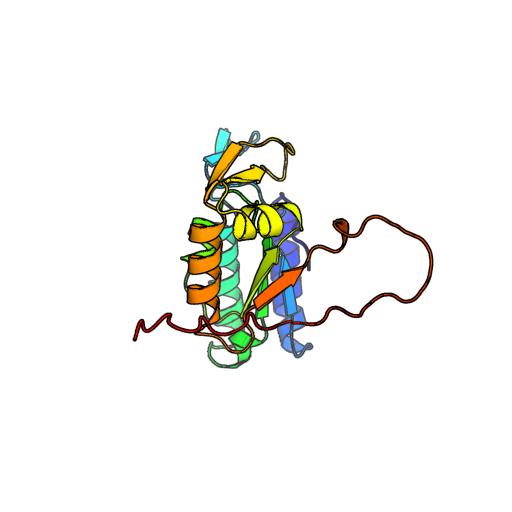 749 O O . PHE A 1 96 ? 5.101 1.539 -9.457 1.00 92.81 96 PHE A O 1
ATOM 756 N N . THR A 1 97 ? 7.201 0.951 -8.946 1.00 92.81 97 THR A N 1
ATOM 757 C CA . THR A 1 97 ? 6.923 -0.476 -8.878 1.00 92.81 97 THR A CA 1
ATOM 758 C C . THR A 1 97 ? 6.056 -0.765 -7.654 1.00 92.81 97 THR A C 1
ATOM 760 O O . THR A 1 97 ? 6.392 -0.383 -6.535 1.00 92.81 97 THR A O 1
ATOM 763 N N . THR A 1 98 ? 4.916 -1.427 -7.847 1.00 94.06 98 THR A N 1
ATOM 764 C CA . THR A 1 98 ? 3.981 -1.746 -6.760 1.00 94.06 98 THR A CA 1
ATOM 765 C C . THR A 1 98 ? 4.121 -3.210 -6.376 1.00 94.06 98 THR A C 1
ATOM 767 O O . THR A 1 98 ? 3.960 -4.088 -7.222 1.00 94.06 98 THR A O 1
ATOM 770 N N . LYS A 1 99 ? 4.377 -3.496 -5.099 1.00 95.50 99 LYS A N 1
ATOM 771 C CA . LYS A 1 99 ? 4.372 -4.863 -4.580 1.00 95.50 99 LYS A CA 1
ATOM 772 C C . LYS A 1 99 ? 3.345 -5.027 -3.466 1.00 95.50 99 LYS A C 1
ATOM 774 O O . LYS A 1 99 ? 3.267 -4.203 -2.561 1.00 95.50 99 LYS A O 1
ATOM 779 N N . ILE A 1 100 ? 2.554 -6.092 -3.535 1.00 97.19 100 ILE A N 1
ATOM 780 C CA . ILE A 1 100 ? 1.558 -6.416 -2.510 1.00 97.19 100 ILE A CA 1
ATOM 781 C C . ILE A 1 100 ? 2.055 -7.595 -1.695 1.00 97.19 100 ILE A C 1
ATOM 783 O O . ILE A 1 100 ? 2.340 -8.659 -2.244 1.00 97.19 100 ILE A O 1
ATOM 787 N N . GLU A 1 101 ? 2.167 -7.406 -0.386 1.00 96.81 101 GLU A N 1
ATOM 788 C CA . GLU A 1 101 ? 2.561 -8.478 0.517 1.00 96.81 101 GLU A CA 1
ATOM 789 C C . GLU A 1 101 ? 1.328 -9.308 0.904 1.00 96.81 101 GLU A C 1
ATOM 791 O O . GLU A 1 101 ? 0.400 -8.802 1.538 1.00 96.81 101 GLU A O 1
ATOM 796 N N . VAL A 1 102 ? 1.297 -10.581 0.510 1.00 95.94 102 VAL A N 1
ATOM 797 C CA . VAL A 1 102 ? 0.210 -11.521 0.803 1.00 95.94 102 VAL A CA 1
ATOM 798 C C . VAL A 1 102 ? 0.642 -12.547 1.842 1.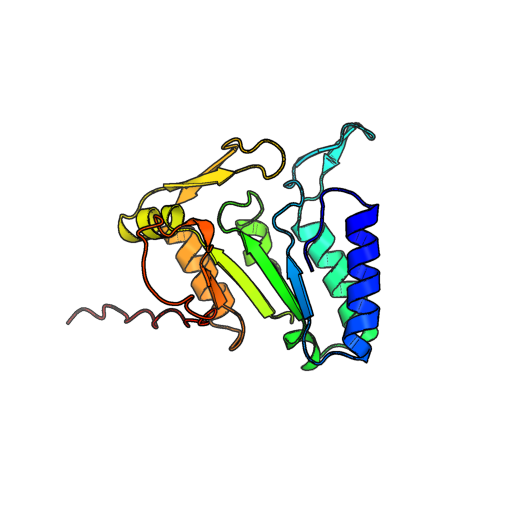00 95.94 102 VAL A C 1
ATOM 800 O O . VAL A 1 102 ? 1.773 -13.033 1.839 1.00 95.94 102 VAL A O 1
ATOM 803 N N . ASN A 1 103 ? -0.291 -12.936 2.706 1.00 92.62 103 ASN A N 1
ATOM 804 C CA . ASN A 1 103 ? -0.089 -13.992 3.690 1.00 92.62 103 ASN A CA 1
ATOM 805 C C . ASN A 1 103 ? -0.854 -15.273 3.299 1.00 92.62 103 ASN A C 1
ATOM 807 O O . ASN A 1 103 ? -1.704 -15.277 2.404 1.00 92.62 103 ASN A O 1
ATOM 811 N N . ALA A 1 104 ? -0.573 -16.380 3.990 1.00 91.88 104 ALA A N 1
ATOM 812 C CA . ALA A 1 104 ? -1.245 -17.654 3.722 1.00 91.88 104 ALA A CA 1
ATOM 813 C C . ALA A 1 104 ? -2.754 -17.633 4.019 1.00 91.88 104 ALA A C 1
ATOM 815 O O . ALA A 1 104 ? -3.492 -18.461 3.493 1.00 91.88 104 ALA A O 1
ATOM 816 N N . GLU A 1 105 ? -3.237 -16.740 4.883 1.00 93.50 105 GLU A N 1
ATOM 817 C CA . GLU A 1 105 ? -4.675 -16.586 5.141 1.00 93.50 105 GLU A CA 1
ATOM 818 C C . GLU A 1 105 ? -5.398 -16.023 3.921 1.00 93.50 105 GLU A C 1
ATOM 820 O O . GLU A 1 105 ? -6.385 -16.606 3.479 1.00 93.50 105 GLU A O 1
ATOM 825 N N . PHE A 1 106 ? -4.861 -14.960 3.324 1.00 96.62 106 PHE A N 1
ATOM 826 C CA . PHE A 1 106 ? -5.382 -14.383 2.092 1.00 96.62 106 PHE A CA 1
ATOM 827 C C . PHE A 1 106 ? -5.358 -15.393 0.943 1.00 96.62 106 PHE A C 1
ATOM 829 O O . PHE A 1 106 ? -6.359 -15.547 0.249 1.00 96.62 106 PHE A O 1
ATOM 836 N N . MET A 1 107 ? -4.248 -16.120 0.768 1.00 94.94 107 MET A N 1
ATOM 837 C CA . MET A 1 107 ? -4.132 -17.112 -0.307 1.00 94.94 107 MET A CA 1
ATOM 838 C C . MET A 1 107 ? -5.151 -18.245 -0.153 1.00 94.94 107 MET A C 1
ATOM 840 O O . MET A 1 107 ? -5.854 -18.564 -1.108 1.00 94.94 107 MET A O 1
ATOM 844 N N . ARG A 1 108 ? -5.316 -18.782 1.064 1.00 95.69 108 ARG A N 1
ATOM 845 C CA . ARG A 1 108 ? -6.353 -19.786 1.351 1.00 95.69 108 ARG A CA 1
ATOM 846 C C . ARG A 1 108 ? -7.756 -19.236 1.106 1.00 95.69 108 ARG A C 1
ATOM 848 O O . ARG A 1 108 ? -8.580 -19.929 0.514 1.00 95.69 108 ARG A O 1
ATOM 855 N N . ALA A 1 109 ? -8.035 -18.004 1.531 1.00 97.00 109 ALA A N 1
ATOM 856 C CA . ALA A 1 109 ? -9.326 -17.374 1.279 1.00 97.00 109 ALA A CA 1
ATOM 857 C C . ALA A 1 109 ? -9.577 -17.184 -0.227 1.00 97.00 109 ALA A C 1
ATOM 859 O O . ALA A 1 109 ? -10.683 -17.429 -0.695 1.00 97.00 109 ALA A O 1
ATOM 860 N N . MET A 1 110 ? -8.556 -16.814 -1.004 1.00 96.75 110 MET A N 1
ATOM 861 C CA . MET A 1 110 ? -8.650 -16.660 -2.458 1.00 96.75 110 MET A CA 1
ATOM 862 C C . MET A 1 110 ? -8.969 -17.995 -3.141 1.00 96.75 110 MET A C 1
ATOM 864 O O . MET A 1 110 ? -9.933 -18.071 -3.907 1.00 96.75 110 MET A O 1
ATOM 868 N N . GLU A 1 111 ? -8.232 -19.058 -2.810 1.00 94.62 111 GLU A N 1
ATOM 869 C CA . GLU A 1 111 ? -8.429 -20.404 -3.369 1.00 94.62 111 GLU A CA 1
ATOM 870 C C . GLU A 1 111 ? -9.838 -20.950 -3.105 1.00 94.62 111 GLU A C 1
ATOM 872 O O . GLU A 1 111 ? -10.431 -21.569 -3.987 1.00 94.62 111 GLU A O 1
ATOM 877 N N . ASN A 1 112 ? -10.398 -20.663 -1.926 1.00 96.81 112 ASN A N 1
ATOM 878 C CA . ASN A 1 112 ? -11.717 -21.141 -1.500 1.00 96.81 112 ASN A CA 1
ATOM 879 C C . ASN A 1 112 ? -12.868 -20.157 -1.788 1.00 96.81 112 ASN A C 1
ATOM 881 O O . ASN A 1 112 ? -13.988 -20.395 -1.344 1.00 96.81 112 ASN A O 1
ATOM 885 N N . ASP A 1 113 ? -12.602 -19.059 -2.502 1.00 96.31 113 ASP A N 1
ATOM 886 C CA . ASP A 1 113 ? -13.579 -18.002 -2.811 1.00 96.31 113 ASP A CA 1
ATOM 887 C C . ASP A 1 113 ? -14.254 -17.381 -1.568 1.00 96.31 113 ASP A C 1
ATOM 889 O O . ASP A 1 113 ? -15.462 -17.164 -1.499 1.00 96.31 113 ASP A O 1
ATOM 893 N N . GLN A 1 114 ? -13.449 -17.105 -0.543 1.00 98.06 114 GLN A N 1
ATOM 894 C CA . GLN A 1 114 ? -13.880 -16.588 0.754 1.00 98.06 114 GLN A CA 1
ATOM 895 C C . GLN A 1 114 ? -13.517 -15.112 0.952 1.00 98.06 114 GLN A C 1
ATOM 897 O O . GLN A 1 114 ? -12.722 -14.510 0.223 1.00 98.06 114 GLN A O 1
ATOM 902 N N . MET A 1 115 ? -14.108 -14.522 1.992 1.00 98.19 115 MET A N 1
ATOM 903 C CA . MET A 1 115 ? -13.680 -13.224 2.500 1.00 98.19 115 MET A CA 1
ATOM 904 C C . MET A 1 115 ? -12.481 -13.366 3.441 1.00 98.19 115 MET A C 1
ATOM 906 O O . MET A 1 115 ? -12.357 -14.371 4.140 1.00 98.19 115 MET A O 1
ATOM 910 N N . TYR A 1 116 ? -11.646 -12.334 3.502 1.00 97.81 116 TYR A N 1
ATOM 911 C CA . TYR A 1 116 ? -10.525 -12.223 4.433 1.00 97.81 116 TYR A CA 1
ATOM 912 C C . TYR A 1 116 ? -10.597 -10.909 5.214 1.00 97.81 116 TYR A C 1
ATOM 914 O O . TYR A 1 116 ? -11.284 -9.967 4.808 1.00 97.81 116 TYR A O 1
ATOM 922 N N . ASP A 1 117 ? -9.897 -10.868 6.341 1.00 98.00 117 ASP A N 1
ATOM 923 C CA . ASP A 1 117 ? -9.945 -9.762 7.289 1.00 98.00 117 ASP A CA 1
ATOM 924 C C . ASP A 1 117 ? -9.008 -8.621 6.879 1.00 98.00 117 ASP A C 1
ATOM 926 O O . ASP A 1 117 ? -7.848 -8.845 6.524 1.00 98.00 117 ASP A O 1
ATOM 930 N N . LEU A 1 118 ? -9.510 -7.388 6.976 1.00 97.69 118 LEU A N 1
ATOM 931 C CA . LEU A 1 118 ? -8.692 -6.181 6.979 1.00 97.69 118 LEU A CA 1
ATOM 932 C C . LEU A 1 118 ? -8.358 -5.817 8.420 1.00 97.69 118 LEU A C 1
ATOM 934 O O . LEU A 1 118 ? -9.262 -5.673 9.248 1.00 97.69 118 LEU A O 1
ATOM 938 N N . ILE A 1 119 ? -7.072 -5.654 8.702 1.00 96.88 119 ILE A N 1
ATOM 939 C CA . ILE A 1 119 ? -6.524 -5.504 10.045 1.00 96.88 119 ILE A CA 1
ATOM 940 C C . ILE A 1 119 ? -5.943 -4.104 10.184 1.00 96.88 119 ILE A C 1
ATOM 942 O O . ILE A 1 119 ? -5.061 -3.719 9.421 1.00 96.88 119 ILE A O 1
ATOM 946 N N . ASP A 1 120 ? -6.409 -3.351 11.177 1.00 94.44 120 ASP A N 1
ATOM 947 C CA . ASP A 1 120 ? -5.775 -2.085 11.535 1.00 94.44 120 ASP A CA 1
ATOM 948 C C . ASP A 1 120 ? -4.372 -2.362 12.117 1.00 94.44 120 ASP A C 1
ATOM 950 O O . ASP A 1 120 ? -4.264 -3.020 13.159 1.00 94.44 120 ASP A O 1
ATOM 954 N N . PRO A 1 121 ? -3.289 -1.867 11.485 1.00 94.88 121 PRO A N 1
ATOM 955 C CA . PRO A 1 121 ? -1.919 -2.162 11.898 1.00 94.88 121 PRO A CA 1
ATOM 956 C C . PRO A 1 121 ? -1.568 -1.639 13.296 1.00 94.88 121 PRO A C 1
ATOM 958 O O . PRO A 1 121 ? -0.591 -2.102 13.885 1.00 94.88 121 PRO A O 1
ATOM 961 N N . ARG A 1 122 ? -2.339 -0.695 13.853 1.00 92.88 122 ARG A N 1
ATOM 962 C CA . ARG A 1 122 ? -2.100 -0.151 15.197 1.00 92.88 122 ARG A CA 1
ATOM 963 C C . ARG A 1 122 ? -2.699 -1.009 16.296 1.00 92.88 122 ARG A C 1
ATOM 965 O O . ARG A 1 122 ? -2.120 -1.118 17.375 1.00 92.88 122 ARG A O 1
ATOM 972 N N . THR A 1 123 ? -3.892 -1.538 16.048 1.00 92.81 123 THR A N 1
ATOM 973 C CA . THR A 1 123 ? -4.688 -2.247 17.057 1.00 92.81 123 THR A CA 1
ATOM 974 C C . THR A 1 123 ? -4.616 -3.760 16.895 1.00 92.81 123 THR A C 1
ATOM 976 O O . THR A 1 123 ? -4.871 -4.484 17.854 1.00 92.81 123 THR A O 1
ATOM 979 N N . GLY A 1 124 ? -4.269 -4.246 15.700 1.00 94.12 124 GLY A N 1
ATOM 980 C CA . GLY A 1 124 ? -4.317 -5.663 15.349 1.00 94.12 124 GLY A CA 1
ATOM 981 C C . GLY A 1 124 ? -5.743 -6.205 15.227 1.00 94.12 124 GLY A C 1
ATOM 982 O O . GLY A 1 124 ? -5.927 -7.416 15.131 1.00 94.12 124 GLY A O 1
ATOM 983 N N . LEU A 1 125 ? -6.755 -5.334 15.251 1.00 94.31 125 LEU A N 1
ATOM 984 C CA . LEU A 1 125 ? -8.157 -5.727 15.196 1.00 94.31 125 LEU A CA 1
ATOM 985 C C . LEU A 1 125 ? -8.661 -5.760 13.756 1.00 94.31 125 LEU A C 1
ATOM 987 O O . LEU A 1 125 ? -8.312 -4.909 12.934 1.00 94.31 125 LEU A O 1
ATOM 991 N N . THR A 1 126 ? -9.551 -6.711 13.479 1.00 96.19 126 THR A N 1
ATOM 992 C CA . THR A 1 126 ? -10.313 -6.740 12.231 1.00 96.19 126 THR A CA 1
ATOM 993 C C . THR A 1 126 ? -11.278 -5.559 12.197 1.00 96.19 126 THR A C 1
ATOM 995 O O . THR A 1 126 ? -12.180 -5.460 13.030 1.00 96.19 126 THR A O 1
ATOM 998 N N . VAL A 1 127 ? -11.111 -4.681 11.211 1.00 95.94 127 VAL A N 1
ATOM 999 C CA . VAL A 1 127 ? -11.966 -3.499 11.005 1.00 95.94 127 VAL A CA 1
ATOM 1000 C C . VAL A 1 127 ? -12.951 -3.678 9.855 1.00 95.94 127 VAL A C 1
ATOM 1002 O O . VAL A 1 127 ? -13.977 -3.003 9.812 1.00 95.94 127 VAL A O 1
ATOM 1005 N N . ASN A 1 128 ? -12.658 -4.581 8.917 1.00 95.75 128 ASN A N 1
ATOM 1006 C CA . ASN A 1 128 ? -13.530 -4.888 7.786 1.00 95.75 128 ASN A CA 1
ATOM 1007 C C . ASN A 1 128 ? -13.184 -6.262 7.186 1.00 95.75 128 ASN A C 1
ATOM 1009 O O . ASN A 1 128 ? -12.209 -6.889 7.598 1.00 95.75 128 ASN A O 1
ATOM 1013 N N . LYS A 1 129 ? -13.954 -6.724 6.198 1.00 97.50 129 LYS A N 1
ATOM 1014 C CA . LYS A 1 129 ? -13.635 -7.902 5.384 1.00 97.50 129 LYS A CA 1
ATOM 1015 C C . LYS A 1 129 ? -13.850 -7.612 3.904 1.00 97.50 129 LYS A C 1
ATOM 1017 O O . LYS A 1 129 ? -14.757 -6.865 3.547 1.00 97.50 129 LYS A O 1
ATOM 1022 N N . LEU A 1 130 ? -13.054 -8.237 3.041 1.00 98.12 130 LEU A N 1
ATOM 1023 C CA . LEU A 1 130 ? -13.198 -8.156 1.582 1.00 98.12 130 LEU A CA 1
ATOM 1024 C C . LEU A 1 130 ? -13.187 -9.548 0.955 1.00 98.12 130 LEU A C 1
ATOM 1026 O O . LEU A 1 130 ? -12.597 -10.470 1.508 1.00 98.12 130 LEU A O 1
ATOM 1030 N N . SER A 1 131 ? -13.803 -9.700 -0.222 1.00 98.19 131 SER A N 1
ATOM 1031 C CA . SER A 1 131 ? -13.647 -10.912 -1.041 1.00 98.19 131 SER A CA 1
ATOM 1032 C C . SER A 1 131 ? -12.195 -11.039 -1.503 1.00 98.19 131 SER A C 1
ATOM 1034 O O . SER A 1 131 ? -11.681 -10.155 -2.194 1.00 98.19 131 SER A O 1
ATOM 1036 N N . ALA A 1 132 ? -11.546 -12.149 -1.148 1.00 97.88 132 ALA A N 1
ATOM 1037 C CA . ALA A 1 132 ? -10.157 -12.396 -1.516 1.00 97.88 132 ALA A CA 1
ATOM 1038 C C . ALA A 1 132 ? -9.990 -12.522 -3.038 1.00 97.88 132 ALA A C 1
ATOM 1040 O O . ALA A 1 132 ? -9.024 -12.004 -3.593 1.00 97.88 132 ALA A O 1
ATOM 1041 N N . ARG A 1 133 ? -10.969 -13.121 -3.731 1.00 97.06 133 ARG A N 1
ATOM 1042 C CA . ARG A 1 133 ? -10.971 -13.234 -5.197 1.00 97.06 133 ARG A CA 1
ATOM 1043 C C . ARG A 1 133 ? -11.050 -11.877 -5.886 1.00 97.06 133 ARG A C 1
ATOM 1045 O O . ARG A 1 133 ? -10.271 -11.611 -6.796 1.00 97.06 133 ARG A O 1
ATOM 1052 N N . ASN A 1 134 ? -11.935 -10.995 -5.422 1.00 97.50 134 ASN A N 1
ATOM 1053 C CA . ASN A 1 134 ? -12.053 -9.652 -5.992 1.00 97.50 134 ASN A CA 1
ATOM 1054 C C . ASN A 1 134 ? -10.765 -8.847 -5.795 1.00 97.50 134 ASN A C 1
ATOM 1056 O O . ASN A 1 134 ? -10.289 -8.216 -6.735 1.00 97.50 134 ASN A O 1
ATOM 1060 N N . VAL A 1 135 ? -10.175 -8.897 -4.596 1.00 97.88 135 VAL A N 1
ATOM 1061 C CA . VAL A 1 135 ? -8.907 -8.207 -4.327 1.00 97.88 135 VAL A CA 1
ATOM 1062 C C . VAL A 1 135 ? -7.770 -8.802 -5.159 1.00 97.88 135 VAL A C 1
ATOM 1064 O O . VAL A 1 135 ? -7.001 -8.047 -5.742 1.00 97.88 135 VAL A O 1
ATOM 1067 N N . TYR A 1 136 ? -7.689 -10.127 -5.297 1.00 96.75 136 TYR A N 1
ATOM 1068 C CA . TYR A 1 136 ? -6.681 -10.776 -6.140 1.00 96.75 136 TYR A CA 1
ATOM 1069 C C . TYR A 1 136 ? -6.780 -10.356 -7.613 1.00 96.75 136 TYR A C 1
ATOM 1071 O O . TYR A 1 136 ? -5.755 -10.114 -8.254 1.00 96.75 136 TYR A O 1
ATOM 1079 N N . ASN A 1 137 ? -7.996 -10.212 -8.145 1.00 95.25 137 ASN A N 1
ATOM 1080 C CA . ASN A 1 137 ? -8.203 -9.717 -9.506 1.00 95.25 137 ASN A CA 1
ATOM 1081 C C . ASN A 1 137 ? -7.696 -8.276 -9.655 1.00 95.25 137 ASN A C 1
ATOM 1083 O O . ASN A 1 137 ? -6.947 -7.991 -10.582 1.00 95.25 137 ASN A O 1
ATOM 1087 N N . LEU A 1 138 ? -7.999 -7.397 -8.694 1.00 95.38 138 LEU A N 1
ATOM 1088 C CA . LEU A 1 138 ? -7.488 -6.020 -8.692 1.00 95.38 138 LEU A CA 1
ATOM 1089 C C . LEU A 1 138 ? -5.957 -5.963 -8.594 1.00 95.38 138 LEU A C 1
ATOM 1091 O O . LEU A 1 138 ? -5.326 -5.132 -9.244 1.00 95.38 138 LEU A O 1
ATOM 1095 N N . ILE A 1 139 ? -5.353 -6.849 -7.796 1.00 94.81 139 ILE A N 1
ATOM 1096 C CA . ILE A 1 139 ? -3.896 -7.006 -7.720 1.00 94.81 139 ILE A CA 1
ATOM 1097 C C . ILE A 1 139 ? -3.345 -7.434 -9.086 1.00 94.81 139 ILE A C 1
ATOM 1099 O O . ILE A 1 139 ? -2.394 -6.834 -9.580 1.00 94.81 139 ILE A O 1
ATOM 1103 N N . SER A 1 140 ? -3.962 -8.429 -9.721 1.00 92.62 140 SER A N 1
ATOM 1104 C CA . SER A 1 140 ? -3.551 -8.929 -11.037 1.00 92.62 140 SER A CA 1
ATOM 1105 C C . SER A 1 140 ? -3.636 -7.838 -12.106 1.00 92.62 140 SER A C 1
ATOM 1107 O O . SER A 1 140 ? -2.668 -7.628 -12.835 1.00 92.62 140 SER A O 1
ATOM 1109 N N . ASP A 1 141 ? -4.733 -7.079 -12.141 1.00 91.12 141 ASP A N 1
ATOM 1110 C CA . ASP A 1 141 ? -4.924 -5.959 -13.070 1.00 91.12 141 ASP A CA 1
ATOM 1111 C C . ASP A 1 141 ? -3.887 -4.852 -12.847 1.00 91.12 141 ASP A C 1
ATOM 1113 O O . ASP A 1 141 ? -3.336 -4.295 -13.799 1.00 91.12 141 ASP A O 1
ATOM 1117 N N . LYS A 1 142 ? -3.581 -4.545 -11.580 1.00 89.38 142 LYS A N 1
ATOM 1118 C CA . LYS A 1 142 ? -2.562 -3.558 -11.207 1.00 89.38 142 LYS A CA 1
ATOM 1119 C C . LYS A 1 142 ? -1.175 -3.957 -11.705 1.00 89.38 142 LYS A C 1
ATOM 1121 O O . LYS A 1 142 ? -0.428 -3.103 -12.184 1.00 89.38 142 LYS A O 1
ATOM 1126 N N . ILE A 1 143 ? -0.832 -5.234 -11.570 1.00 87.00 143 ILE A N 1
ATOM 1127 C CA . ILE A 1 143 ? 0.496 -5.758 -11.891 1.00 87.00 143 ILE A CA 1
ATOM 1128 C C . ILE A 1 143 ? 0.661 -6.003 -13.395 1.00 87.00 143 ILE A C 1
ATOM 1130 O O . ILE A 1 143 ? 1.745 -5.781 -13.923 1.00 87.00 143 ILE A O 1
ATOM 1134 N N . ALA A 1 144 ? -0.398 -6.383 -14.115 1.00 82.75 144 ALA A N 1
ATOM 1135 C CA . ALA A 1 144 ? -0.334 -6.687 -15.548 1.00 82.75 144 ALA A CA 1
ATOM 1136 C C . ALA A 1 144 ? 0.223 -5.533 -16.411 1.00 82.75 144 ALA A C 1
ATOM 1138 O O . ALA A 1 144 ? 0.745 -5.770 -17.498 1.00 82.75 144 ALA A O 1
ATOM 1139 N N . GLY A 1 145 ? 0.143 -4.286 -15.932 1.00 67.19 145 GLY A N 1
ATOM 1140 C CA . GLY A 1 145 ? 0.713 -3.110 -16.597 1.00 67.19 145 GLY A CA 1
ATOM 1141 C C . GLY A 1 145 ? 2.181 -2.797 -16.267 1.00 67.19 145 GLY A C 1
ATOM 1142 O O . GLY A 1 145 ? 2.705 -1.812 -16.786 1.00 67.19 145 GLY A O 1
ATOM 1143 N N . SER A 1 146 ? 2.847 -3.564 -15.395 1.00 68.75 146 SER A N 1
ATOM 1144 C CA . SER A 1 146 ? 4.195 -3.262 -14.895 1.00 68.75 146 SER A CA 1
ATOM 1145 C C . SER A 1 146 ? 5.015 -4.535 -14.668 1.00 68.75 146 SER A C 1
ATOM 1147 O O . SER A 1 146 ? 4.746 -5.291 -13.741 1.00 68.75 146 SER A O 1
ATOM 1149 N N . GLU A 1 147 ? 6.055 -4.740 -15.484 1.00 65.62 147 GLU A N 1
ATOM 1150 C CA . GLU A 1 147 ? 6.908 -5.946 -15.479 1.00 65.62 147 GLU A CA 1
ATOM 1151 C C . GLU A 1 147 ? 7.583 -6.251 -14.128 1.00 65.62 147 GLU A C 1
ATOM 1153 O O . GLU A 1 147 ? 7.950 -7.393 -13.873 1.00 65.62 147 GLU A O 1
ATOM 1158 N N . GLU A 1 148 ? 7.744 -5.244 -13.266 1.00 76.25 148 GLU A N 1
ATOM 1159 C CA . GLU A 1 148 ? 8.414 -5.371 -11.964 1.00 76.25 148 GLU A CA 1
AT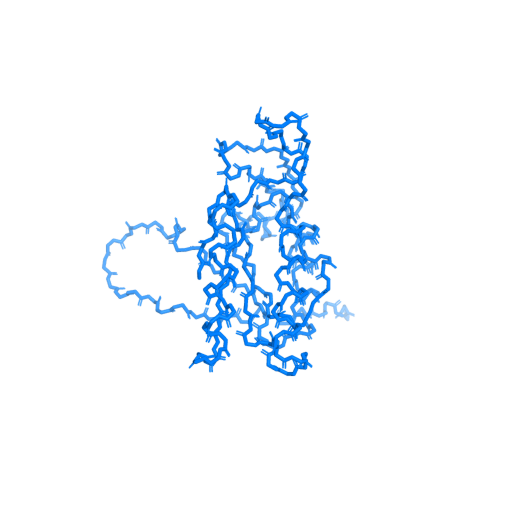OM 1160 C C . GLU A 1 148 ? 7.447 -5.326 -10.772 1.00 76.25 148 GLU A C 1
ATOM 1162 O O . GLU A 1 148 ? 7.851 -5.546 -9.626 1.00 76.25 148 GLU A O 1
ATOM 1167 N N . SER A 1 149 ? 6.176 -4.992 -11.017 1.00 85.00 149 SER A N 1
ATOM 1168 C CA . SER A 1 149 ? 5.157 -5.053 -9.970 1.00 85.00 149 SER A CA 1
ATOM 1169 C C . SER A 1 149 ? 4.833 -6.512 -9.674 1.00 85.00 149 SER A C 1
ATOM 1171 O O . SER A 1 149 ? 4.979 -7.383 -10.528 1.00 85.00 149 SER A O 1
ATOM 1173 N N . GLY A 1 150 ? 4.421 -6.812 -8.447 1.00 89.69 150 GLY A N 1
ATOM 1174 C CA . GLY A 1 150 ? 4.339 -8.211 -8.051 1.00 89.69 150 GLY A CA 1
ATOM 1175 C C . GLY A 1 150 ? 3.702 -8.471 -6.704 1.00 89.69 150 GLY A C 1
ATOM 1176 O O . GLY A 1 150 ? 3.294 -7.568 -5.975 1.00 89.69 150 GLY A O 1
ATOM 1177 N N . ILE A 1 151 ? 3.638 -9.753 -6.373 1.00 92.00 151 ILE A N 1
ATOM 1178 C CA . ILE A 1 151 ? 3.210 -10.241 -5.069 1.00 92.00 151 ILE A CA 1
ATOM 1179 C C . ILE A 1 151 ? 4.452 -10.693 -4.296 1.00 92.00 151 ILE A C 1
ATOM 1181 O O . ILE A 1 151 ? 5.311 -11.390 -4.835 1.00 92.00 151 ILE A O 1
ATOM 1185 N N . ILE A 1 152 ? 4.539 -10.304 -3.027 1.00 92.88 152 ILE A N 1
ATOM 1186 C CA . ILE A 1 152 ? 5.536 -10.796 -2.071 1.00 92.88 152 ILE A CA 1
ATOM 1187 C C . ILE A 1 152 ? 4.805 -11.691 -1.072 1.00 92.88 152 ILE A C 1
ATOM 1189 O O . ILE A 1 152 ? 3.736 -11.329 -0.599 1.00 92.88 152 ILE A O 1
ATOM 1193 N N . TYR A 1 153 ? 5.372 -12.841 -0.717 1.00 88.94 153 TYR A N 1
ATOM 1194 C CA . TYR A 1 153 ? 4.796 -13.704 0.315 1.00 88.94 153 TYR A CA 1
ATOM 1195 C C . TYR A 1 153 ? 5.375 -13.363 1.692 1.00 88.94 153 TYR A C 1
ATOM 1197 O O . TYR A 1 153 ? 6.597 -13.363 1.867 1.00 88.94 153 TYR A O 1
ATOM 1205 N N . SER A 1 154 ? 4.508 -13.110 2.676 1.00 84.56 154 SER A N 1
ATOM 1206 C CA . SER A 1 154 ? 4.904 -12.897 4.071 1.00 84.56 154 SER A CA 1
ATOM 1207 C C . SER A 1 154 ? 5.627 -14.126 4.625 1.00 84.56 154 SER A C 1
ATOM 1209 O O . SER A 1 154 ? 5.081 -15.236 4.628 1.00 84.56 154 SER A O 1
ATOM 1211 N N . GLN A 1 155 ? 6.831 -13.930 5.171 1.00 69.25 155 GLN A N 1
ATOM 1212 C CA . GLN A 1 155 ? 7.622 -15.025 5.749 1.00 69.25 155 GLN A CA 1
ATOM 1213 C C . GLN A 1 155 ? 7.013 -15.626 7.027 1.00 69.25 155 GLN A C 1
ATOM 1215 O O . GLN A 1 155 ? 7.324 -16.761 7.373 1.00 69.25 155 GLN A O 1
ATOM 1220 N N . GLU A 1 156 ? 6.096 -14.921 7.694 1.00 58.56 156 GLU A N 1
ATOM 1221 C CA . GLU A 1 156 ? 5.439 -15.361 8.938 1.00 58.56 156 GLU A CA 1
ATOM 1222 C C . GLU A 1 156 ? 4.458 -16.539 8.763 1.00 58.56 156 GLU A C 1
ATOM 1224 O O . GLU A 1 156 ? 3.831 -16.969 9.727 1.00 58.56 156 GLU A O 1
ATOM 1229 N N . SER A 1 157 ? 4.312 -17.084 7.551 1.00 44.53 157 SER A N 1
ATOM 1230 C CA . SER A 1 157 ? 3.269 -18.062 7.224 1.00 44.53 157 SER A CA 1
ATOM 1231 C C . SER A 1 157 ? 3.733 -19.505 6.989 1.00 44.53 157 SER A C 1
ATOM 1233 O O . SER A 1 157 ? 2.905 -20.361 6.678 1.00 44.53 157 SER A O 1
ATOM 1235 N N . LEU A 1 158 ? 5.016 -19.825 7.190 1.00 41.69 158 LEU A N 1
ATOM 1236 C CA . LEU A 1 158 ? 5.452 -21.223 7.226 1.00 41.69 158 LEU A CA 1
ATOM 1237 C C . LEU A 1 158 ? 5.385 -21.741 8.671 1.00 41.69 158 LEU A C 1
ATOM 1239 O O . LEU A 1 158 ? 6.077 -21.188 9.530 1.00 41.69 158 LEU A O 1
ATOM 1243 N N . PRO A 1 159 ? 4.606 -22.799 8.981 1.00 35.44 159 PRO A N 1
ATOM 1244 C CA . PRO A 1 159 ? 4.783 -23.489 10.249 1.00 35.44 159 PRO A CA 1
ATOM 1245 C C . PRO A 1 159 ? 6.241 -23.949 10.322 1.00 35.44 159 PRO A C 1
ATOM 1247 O O . PRO A 1 159 ? 6.737 -24.615 9.412 1.00 35.44 159 PRO A O 1
ATOM 1250 N N . PHE A 1 160 ? 6.933 -23.546 11.386 1.00 36.81 160 PHE A N 1
ATOM 1251 C CA . PHE A 1 160 ? 8.311 -23.929 11.666 1.00 36.81 160 PHE A CA 1
ATOM 1252 C C . PHE A 1 160 ? 8.356 -25.449 11.875 1.00 36.81 160 PHE A C 1
ATOM 1254 O O . PHE A 1 160 ? 8.211 -25.940 12.991 1.00 36.81 160 PHE A O 1
ATOM 1261 N N . ASN A 1 161 ? 8.518 -26.213 10.797 1.00 36.19 161 ASN A N 1
ATOM 1262 C CA . ASN A 1 161 ? 8.945 -27.598 10.880 1.00 36.19 161 ASN A CA 1
ATOM 1263 C C . ASN A 1 161 ? 10.433 -27.597 10.556 1.00 36.19 161 ASN A C 1
ATOM 1265 O O . ASN A 1 161 ? 10.847 -27.182 9.475 1.00 36.19 161 ASN A O 1
ATOM 1269 N N . GLY A 1 162 ? 11.235 -27.943 11.560 1.00 43.25 162 GLY A N 1
ATOM 1270 C CA . GLY A 1 162 ? 12.685 -27.882 11.485 1.00 43.25 162 GLY A CA 1
ATOM 1271 C C . GLY A 1 162 ? 13.250 -28.632 10.276 1.00 43.25 162 GLY A C 1
ATOM 1272 O O . GLY A 1 162 ? 12.673 -29.608 9.807 1.00 43.25 162 GLY A O 1
ATOM 1273 N N . SER A 1 163 ? 14.438 -28.181 9.871 1.00 33.81 163 SER A N 1
ATOM 1274 C CA . SER A 1 163 ? 15.314 -28.670 8.798 1.00 33.81 163 SER A CA 1
ATOM 1275 C C . SER A 1 163 ? 15.194 -27.983 7.423 1.00 33.81 163 SER A C 1
ATOM 1277 O O . SER A 1 163 ? 14.244 -28.176 6.674 1.00 33.81 163 SER A O 1
ATOM 1279 N N . ALA A 1 164 ? 16.319 -27.334 7.088 1.00 36.03 164 ALA A N 1
ATOM 1280 C CA . ALA A 1 164 ? 16.893 -27.079 5.766 1.00 36.03 164 ALA A CA 1
ATOM 1281 C C . ALA A 1 164 ? 16.454 -25.819 4.990 1.00 36.03 164 ALA A C 1
ATOM 1283 O O . ALA A 1 164 ? 15.453 -25.799 4.286 1.00 36.03 164 ALA A O 1
ATOM 1284 N N . THR A 1 165 ? 17.384 -24.849 4.984 1.00 33.12 165 THR A N 1
ATOM 1285 C CA . THR A 1 165 ? 17.616 -23.799 3.967 1.00 33.12 165 THR A CA 1
ATOM 1286 C C . THR A 1 165 ? 16.500 -22.775 3.748 1.00 33.12 165 THR A C 1
ATOM 1288 O O . THR A 1 165 ? 15.483 -23.051 3.125 1.00 33.12 165 THR A O 1
ATOM 1291 N N . GLN A 1 166 ? 16.763 -21.538 4.187 1.00 32.31 166 GLN A N 1
ATOM 1292 C CA . GLN A 1 166 ? 16.010 -20.345 3.797 1.00 32.31 166 GLN A CA 1
ATOM 1293 C C . GLN A 1 166 ? 15.854 -20.285 2.266 1.00 32.31 166 GLN A C 1
ATOM 1295 O O . GLN A 1 166 ? 16.868 -20.209 1.565 1.00 32.31 166 GLN A O 1
ATOM 1300 N N . PRO A 1 167 ? 14.628 -20.275 1.717 1.00 34.56 167 PRO A N 1
ATOM 1301 C CA . PRO A 1 167 ? 14.442 -19.884 0.335 1.00 34.56 167 PRO A CA 1
ATOM 1302 C C . PRO A 1 167 ? 14.620 -18.365 0.257 1.00 34.56 167 PRO A C 1
ATOM 1304 O O . PRO A 1 167 ? 13.909 -17.600 0.908 1.00 34.56 167 PRO A O 1
ATOM 1307 N N . GLN A 1 168 ? 15.600 -17.927 -0.534 1.00 31.66 168 GLN A N 1
ATOM 1308 C CA . GLN A 1 168 ? 15.702 -16.535 -0.966 1.00 31.66 168 GLN A CA 1
ATOM 1309 C C . GLN A 1 168 ? 14.354 -16.097 -1.548 1.00 31.66 168 GLN A C 1
ATOM 1311 O O . GLN A 1 168 ? 13.699 -16.891 -2.229 1.00 31.66 168 GLN A O 1
ATOM 1316 N N . ALA A 1 169 ? 13.945 -14.858 -1.265 1.00 35.91 169 ALA A N 1
ATOM 1317 C CA . ALA A 1 169 ? 12.714 -14.270 -1.775 1.00 35.91 169 ALA A CA 1
ATOM 1318 C C . ALA A 1 169 ? 12.659 -14.422 -3.305 1.00 35.91 169 ALA A C 1
ATOM 1320 O O . ALA A 1 169 ? 13.319 -13.691 -4.038 1.00 35.91 169 ALA A O 1
ATOM 1321 N N . LYS A 1 170 ? 11.910 -15.418 -3.787 1.00 35.44 170 LYS A N 1
ATOM 1322 C CA . LYS A 1 170 ? 11.617 -15.575 -5.206 1.00 35.44 170 LYS A CA 1
ATOM 1323 C C . LYS A 1 170 ? 10.419 -14.697 -5.506 1.00 35.44 170 LYS A C 1
ATOM 1325 O O . LYS A 1 170 ? 9.321 -14.940 -5.017 1.00 35.44 170 LYS A O 1
ATOM 1330 N N . GLU A 1 171 ? 10.661 -13.674 -6.305 1.00 37.94 171 GLU A N 1
ATOM 1331 C CA . GLU A 1 171 ? 9.626 -12.970 -7.041 1.00 37.94 171 GLU A CA 1
ATOM 1332 C C . GLU A 1 171 ? 8.970 -13.981 -7.989 1.00 37.94 171 GLU A C 1
ATOM 1334 O O . GLU A 1 171 ? 9.608 -14.496 -8.907 1.00 37.94 171 GLU A O 1
ATOM 1339 N N . ILE A 1 172 ? 7.729 -14.367 -7.689 1.00 44.44 172 ILE A N 1
ATOM 1340 C CA . ILE A 1 172 ? 6.948 -15.282 -8.521 1.00 44.44 172 ILE A CA 1
ATOM 1341 C C . ILE A 1 172 ? 5.867 -14.442 -9.187 1.00 44.44 172 ILE A C 1
ATOM 1343 O O . ILE A 1 172 ? 4.936 -13.974 -8.531 1.00 44.44 172 ILE A O 1
ATOM 1347 N N . ILE A 1 173 ? 6.019 -14.248 -10.495 1.00 44.81 173 ILE A N 1
ATOM 1348 C CA . ILE A 1 173 ? 5.005 -13.646 -11.359 1.00 44.81 173 ILE A CA 1
ATOM 1349 C C . ILE A 1 173 ? 3.765 -14.556 -11.297 1.00 44.81 173 ILE A C 1
ATOM 1351 O O . ILE A 1 173 ? 3.909 -15.765 -11.518 1.00 44.81 173 ILE A O 1
ATOM 1355 N N . PRO A 1 174 ? 2.565 -14.042 -10.963 1.00 42.25 174 PRO A N 1
ATOM 1356 C CA . PRO A 1 174 ? 1.362 -14.865 -10.960 1.00 42.25 174 PRO A CA 1
ATOM 1357 C C . PRO A 1 174 ? 1.119 -15.432 -12.370 1.00 42.25 174 PRO A C 1
ATOM 1359 O O . PRO A 1 174 ? 1.365 -14.737 -13.360 1.00 42.25 174 PRO A O 1
ATOM 1362 N N . PRO A 1 175 ? 0.677 -16.697 -12.495 1.00 35.03 175 PRO A N 1
ATOM 1363 C CA . PRO A 1 175 ? 0.437 -17.294 -13.801 1.00 35.03 175 PRO A CA 1
ATOM 1364 C C . PRO A 1 175 ? -0.638 -16.494 -14.556 1.00 35.03 175 PRO A C 1
ATOM 1366 O O . PRO A 1 175 ? -1.582 -16.005 -13.928 1.00 35.03 175 PRO A O 1
ATOM 1369 N N . PRO A 1 176 ? -0.531 -16.359 -15.891 1.00 35.06 176 PRO A N 1
ATOM 1370 C CA . PRO A 1 176 ? -1.556 -15.685 -16.672 1.00 35.06 176 PRO A CA 1
ATOM 1371 C C . PRO A 1 176 ? -2.890 -16.410 -16.491 1.00 35.06 176 PRO A C 1
ATOM 1373 O O . PRO A 1 176 ? -2.946 -17.642 -16.521 1.00 35.06 176 PRO A O 1
ATOM 1376 N N . ILE A 1 177 ? -3.965 -15.638 -16.316 1.00 43.28 177 ILE A N 1
ATOM 1377 C CA . ILE A 1 177 ? -5.333 -16.155 -16.301 1.00 43.28 177 ILE A CA 1
ATOM 1378 C C . ILE A 1 177 ? -5.564 -16.819 -17.661 1.00 43.28 177 ILE A C 1
ATOM 1380 O O . ILE A 1 177 ? -5.773 -16.138 -18.666 1.00 43.28 177 ILE A O 1
ATOM 1384 N N . MET A 1 178 ? -5.502 -18.152 -17.718 1.00 33.44 178 MET A N 1
ATOM 1385 C CA . MET A 1 178 ? -6.023 -18.866 -18.873 1.00 33.44 178 MET A CA 1
ATOM 1386 C C . MET A 1 178 ? -7.519 -18.591 -18.914 1.00 33.44 178 MET A C 1
ATOM 1388 O O . MET A 1 178 ? -8.277 -19.050 -18.059 1.00 33.44 178 MET A O 1
ATOM 1392 N N . ALA A 1 179 ? -7.922 -17.806 -19.910 1.00 36.56 179 ALA A N 1
ATOM 1393 C CA . ALA A 1 179 ? -9.301 -17.700 -20.321 1.00 36.56 179 ALA A CA 1
ATOM 1394 C C . ALA A 1 179 ? -9.858 -19.121 -20.455 1.00 36.56 179 ALA A C 1
ATOM 1396 O O . ALA A 1 179 ? -9.416 -19.891 -21.310 1.00 36.56 179 ALA A O 1
ATOM 1397 N N . MET A 1 180 ? -10.831 -19.467 -19.610 1.00 36.12 180 MET A N 1
ATOM 1398 C CA . MET A 1 180 ? -11.755 -20.551 -19.905 1.00 36.12 180 MET A CA 1
ATOM 1399 C C . MET A 1 180 ? -12.587 -20.119 -21.114 1.00 36.12 180 MET A C 1
ATOM 1401 O O . MET A 1 180 ? -13.721 -19.663 -20.991 1.00 36.12 180 MET A O 1
ATOM 1405 N N . VAL A 1 181 ? -11.993 -20.228 -22.300 1.00 35.81 181 VAL A N 1
ATOM 1406 C CA . VAL A 1 181 ? -12.749 -20.338 -23.538 1.00 35.81 181 VAL A CA 1
ATOM 1407 C C . VAL A 1 181 ? -13.337 -21.740 -23.504 1.00 35.81 181 VAL A C 1
ATOM 1409 O O . VAL A 1 181 ? -12.640 -22.724 -23.744 1.00 35.81 181 VAL A O 1
ATOM 1412 N N . SER A 1 182 ? -14.607 -21.817 -23.110 1.00 35.06 182 SER A N 1
ATOM 1413 C CA . SER A 1 182 ? -15.424 -23.005 -23.341 1.00 35.06 182 SER A CA 1
ATOM 1414 C C . SER A 1 182 ? -15.402 -23.319 -24.838 1.00 35.06 182 SER A C 1
ATOM 1416 O O . SER A 1 182 ? -15.717 -22.446 -25.650 1.00 35.06 182 SER A O 1
ATOM 1418 N N . GLN A 1 183 ? -15.009 -24.544 -25.179 1.00 43.56 183 GLN A N 1
ATOM 1419 C CA . GLN A 1 183 ? -15.476 -25.230 -26.383 1.00 43.56 183 GLN A CA 1
ATOM 1420 C C . GLN A 1 183 ? -16.575 -26.200 -25.967 1.00 43.56 183 GLN A C 1
ATOM 1422 O O . GLN A 1 183 ? -16.443 -26.772 -24.860 1.00 43.56 183 GLN A O 1
#

Sequence (183 aa):
MIIEDNLESIFETLKKAAIALRDEDRISIDFSKLRPRGDIISSVQKPAQGAVAFYEIFNQALSGLIGGGTKEKNITVILKVNHPDILEFLSYKSNFTTKIEVNAEFMRAMENDQMYDLIDPRTGLTVNKLSARNVYNLISDKIAGSEESGIIYSQESLPFNGSATQPQAKEIIPPPIMAMVSQ

Secondary structure (DSSP, 8-state):
-B--SSHHHHHHHHHHHHHHHHH-S-EEEE-TTSPPTT-EETTTTEE---HHHHHHHHHHHHHHHHTSSGGGGGEEEEEETTSTTHHHHHH---SSEEEEEE-HHHHHHHHTT-EEEEE-TTT--EEEEEEHHHHHHHHHHHHHT-TT-EEEE-GGGS-----S-PPP----PPPP-------

Radius of gyration: 17.43 Å; chains: 1; bounding box: 39×45×46 Å